Protein AF-A0AAV2HHC6-F1 (afdb_monomer_lite)

pLDDT: mean 95.04, std 4.36, range [82.31, 98.5]

Secondary structure (DSSP, 8-state):
-PPP-SHHHHHHHHHHHTT--TTS-TTT-HHHHHHHHHHHH----

Sequence (45 aa):
PPPCLTKQCVKTSSYFLSKMDFSVNPCDDLYLYACGGLHANTRIP

Radius of gyration: 12.82 Å; chains: 1; bounding box: 21×35×28 Å

Foldseek 3Di:
DDDDPPPVSVVVVVVQVQQADPVDDCVVPVCCRRGVNVVVVDDDD

Structure (mmCIF, N/CA/C/O backbone):
data_AF-A0AAV2HHC6-F1
#
_entry.id   AF-A0AAV2HHC6-F1
#
loop_
_atom_site.group_PDB
_atom_site.id
_atom_site.type_symbol
_atom_site.label_atom_id
_atom_site.label_alt_id
_atom_site.label_comp_id
_atom_site.label_asym_id
_atom_site.label_entity_id
_atom_site.label_seq_id
_atom_site.pdbx_PDB_ins_code
_atom_site.Cartn_x
_atom_site.Cartn_y
_atom_site.Cartn_z
_atom_site.occupancy
_atom_site.B_iso_or_equiv
_atom_site.auth_seq_id
_atom_site.auth_comp_id
_atom_site.auth_asym_id
_atom_site.auth_atom_id
_atom_site.pdbx_PDB_model_num
ATOM 1 N N . PRO A 1 1 ? 2.740 -10.996 14.194 1.00 83.94 1 PRO A N 1
ATOM 2 C CA . PRO A 1 1 ? 1.887 -10.092 15.007 1.00 83.94 1 PRO A CA 1
ATOM 3 C C . PRO A 1 1 ? 0.595 -9.808 14.234 1.00 83.94 1 PRO A C 1
ATOM 5 O O . PRO A 1 1 ? 0.665 -9.765 13.006 1.00 83.94 1 PRO A O 1
ATOM 8 N N . PRO A 1 2 ? -0.563 -9.666 14.896 1.00 94.62 2 PRO A N 1
ATOM 9 C CA . PRO A 1 2 ? -1.797 -9.306 14.206 1.00 94.62 2 PRO A CA 1
ATOM 10 C C . PRO A 1 2 ? -1.710 -7.878 13.631 1.00 94.62 2 PRO A C 1
ATOM 12 O O . PRO A 1 2 ? -0.981 -7.045 14.179 1.00 94.62 2 PRO A O 1
ATOM 15 N N . PRO A 1 3 ? -2.431 -7.577 12.535 1.00 94.38 3 PRO A N 1
ATOM 16 C CA . PRO A 1 3 ? -2.493 -6.228 11.985 1.00 94.38 3 PRO A CA 1
ATOM 17 C C . PRO A 1 3 ? -3.132 -5.249 12.981 1.00 94.38 3 PRO A C 1
ATOM 19 O O . PRO A 1 3 ? -4.016 -5.609 13.759 1.00 94.38 3 PRO A O 1
ATOM 22 N N . CYS A 1 4 ? -2.699 -3.988 12.944 1.00 97.81 4 CYS A N 1
ATOM 23 C CA . CYS A 1 4 ? -3.295 -2.930 13.756 1.00 97.81 4 CYS A CA 1
ATOM 24 C C . CYS A 1 4 ? -4.702 -2.585 13.246 1.00 97.81 4 CYS A C 1
ATOM 26 O O . CYS A 1 4 ? -4.863 -2.192 12.092 1.00 97.81 4 CYS A O 1
ATOM 28 N N . LEU A 1 5 ? -5.708 -2.668 14.121 1.00 97.62 5 LEU A N 1
ATOM 29 C CA . LEU A 1 5 ? -7.110 -2.367 13.796 1.00 97.62 5 LEU A CA 1
ATOM 30 C C . LEU A 1 5 ? -7.640 -1.106 14.492 1.00 97.62 5 LEU A C 1
ATOM 32 O O . LEU A 1 5 ? -8.847 -0.869 14.528 1.00 97.62 5 LEU A O 1
ATOM 36 N N . THR A 1 6 ? -6.760 -0.269 15.053 1.00 98.50 6 THR A N 1
ATOM 37 C CA . THR A 1 6 ? -7.197 1.031 15.571 1.00 98.50 6 THR A CA 1
ATOM 38 C C . THR A 1 6 ? -7.767 1.872 14.428 1.00 98.50 6 THR A C 1
ATOM 40 O O . THR A 1 6 ? -7.331 1.782 13.277 1.00 98.50 6 THR A O 1
ATOM 43 N N . LYS A 1 7 ? -8.726 2.747 14.743 1.00 98.50 7 LYS A N 1
ATOM 44 C CA . LYS A 1 7 ? -9.335 3.653 13.758 1.00 98.50 7 LYS A CA 1
ATOM 45 C C . LYS A 1 7 ? -8.289 4.467 12.987 1.00 98.50 7 LYS A C 1
ATOM 47 O O . LYS A 1 7 ? -8.484 4.746 11.808 1.00 98.50 7 LYS A O 1
ATOM 52 N N . GLN A 1 8 ? -7.195 4.841 13.650 1.00 98.44 8 GLN A N 1
ATOM 53 C CA . GLN A 1 8 ? -6.079 5.544 13.026 1.00 98.44 8 GLN A CA 1
ATOM 54 C C . GLN A 1 8 ? -5.384 4.662 11.986 1.00 98.44 8 GLN A C 1
ATOM 56 O O . GLN A 1 8 ? -5.292 5.071 10.835 1.00 98.44 8 GLN A O 1
ATOM 61 N N . CYS A 1 9 ? -4.994 3.438 12.351 1.00 98.44 9 CYS A N 1
ATOM 62 C CA . CYS A 1 9 ? -4.356 2.499 11.428 1.00 98.44 9 CYS A CA 1
ATOM 63 C C . CYS A 1 9 ? -5.214 2.233 10.183 1.00 98.44 9 CYS A C 1
ATOM 65 O O . CYS A 1 9 ? -4.704 2.327 9.072 1.00 98.44 9 CYS A O 1
ATOM 67 N N . VAL A 1 10 ? -6.520 1.982 10.351 1.00 98.31 10 VAL A N 1
ATOM 68 C CA . VAL A 1 10 ? -7.441 1.702 9.230 1.00 98.31 10 VAL A CA 1
ATOM 69 C C . VAL A 1 10 ? -7.596 2.907 8.301 1.00 98.31 10 VAL A C 1
ATOM 71 O O . VAL A 1 10 ? -7.603 2.761 7.079 1.00 98.31 10 VAL A O 1
ATOM 74 N N . LYS A 1 11 ? -7.712 4.119 8.855 1.00 98.50 11 LYS A N 1
ATOM 75 C CA . LYS A 1 11 ? -7.807 5.339 8.041 1.00 98.50 11 LYS A CA 1
ATOM 76 C C . LYS A 1 11 ? -6.513 5.615 7.290 1.00 98.50 11 LYS A C 1
ATOM 78 O O . LYS A 1 11 ? -6.555 5.944 6.109 1.00 98.50 11 LYS A O 1
ATOM 83 N N . THR A 1 12 ? -5.380 5.474 7.969 1.00 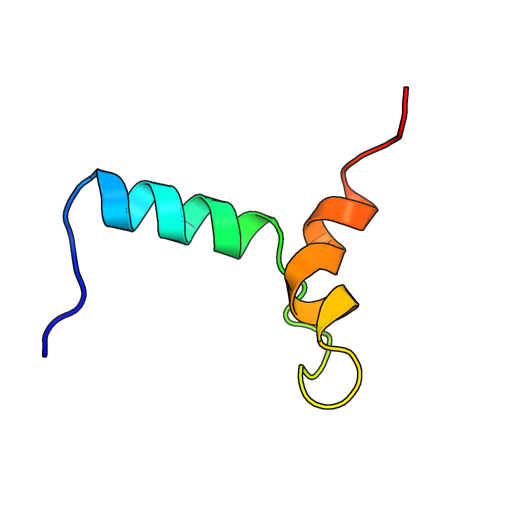98.12 12 THR A N 1
ATOM 84 C CA . THR A 1 12 ? -4.063 5.691 7.375 1.00 98.12 12 THR A CA 1
ATOM 85 C C . THR A 1 12 ? -3.788 4.676 6.270 1.00 98.12 12 THR A C 1
ATOM 87 O O . THR A 1 12 ? -3.374 5.079 5.188 1.00 98.12 12 THR A O 1
ATOM 90 N N . SER A 1 13 ? -4.080 3.388 6.478 1.00 97.94 13 SER A N 1
ATOM 91 C CA . SER A 1 13 ? -3.913 2.378 5.428 1.00 97.94 13 SER A CA 1
ATOM 92 C C . SER A 1 13 ? -4.825 2.651 4.232 1.00 97.94 13 SER A C 1
ATOM 94 O O . SER A 1 13 ? -4.347 2.658 3.103 1.00 97.94 13 SER A O 1
ATOM 96 N N . SER A 1 14 ? -6.10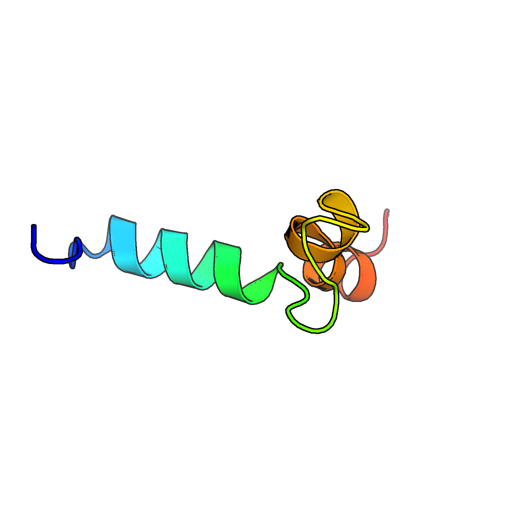1 2.974 4.466 1.00 97.44 14 SER A N 1
ATOM 97 C CA . SER A 1 14 ? -7.050 3.317 3.395 1.00 97.44 14 SER A CA 1
ATOM 98 C C . SER A 1 14 ? -6.595 4.533 2.582 1.00 97.44 14 SER A C 1
ATOM 100 O O . SER A 1 14 ? -6.723 4.542 1.360 1.00 97.44 14 SER A O 1
ATOM 102 N N . TYR A 1 15 ? -6.028 5.548 3.247 1.00 96.31 15 TYR A N 1
ATOM 103 C CA . TYR A 1 15 ? -5.441 6.706 2.578 1.00 96.31 15 TYR A CA 1
ATOM 104 C C . TYR A 1 15 ? -4.309 6.288 1.635 1.00 96.31 15 TYR A C 1
ATOM 106 O O . TYR A 1 15 ? -4.373 6.621 0.455 1.00 96.31 15 TYR A O 1
ATOM 114 N N . PHE A 1 16 ? -3.326 5.519 2.114 1.00 96.25 16 PHE A N 1
ATOM 115 C CA . PHE A 1 16 ? -2.221 5.051 1.270 1.00 96.25 16 PHE A CA 1
ATOM 116 C C . PHE A 1 16 ? -2.713 4.215 0.089 1.00 96.25 16 PHE A C 1
ATOM 118 O O . PHE A 1 16 ? -2.369 4.520 -1.049 1.00 96.25 16 PHE A O 1
ATOM 125 N N . LEU A 1 17 ? -3.589 3.236 0.336 1.00 96.25 17 LEU A N 1
ATOM 126 C CA . LEU A 1 17 ? -4.144 2.378 -0.716 1.00 96.25 17 LEU A CA 1
ATOM 127 C C . LEU A 1 17 ? -4.838 3.185 -1.825 1.00 96.25 17 LEU A C 1
ATOM 129 O O . LEU A 1 17 ? -4.768 2.801 -2.985 1.00 96.25 17 LEU A O 1
ATOM 133 N N . SER A 1 18 ? -5.464 4.320 -1.493 1.00 95.62 18 SER A N 1
ATOM 134 C CA . SER A 1 18 ? -6.123 5.185 -2.483 1.00 95.62 18 SER A CA 1
ATOM 135 C C . SER A 1 18 ? -5.167 5.972 -3.390 1.00 95.62 18 SER A C 1
ATOM 137 O O . SER A 1 18 ? -5.615 6.574 -4.366 1.00 95.62 18 SER A O 1
ATOM 139 N N . LYS A 1 19 ? -3.876 6.044 -3.045 1.00 96.25 19 LYS A N 1
ATOM 140 C CA . LYS A 1 19 ? -2.865 6.859 -3.743 1.00 96.25 19 LYS A CA 1
ATOM 141 C C . LYS A 1 19 ? -1.843 6.040 -4.528 1.00 96.25 19 LYS A C 1
ATOM 143 O O . LYS A 1 19 ? -1.163 6.607 -5.381 1.00 96.25 19 LYS A O 1
ATOM 148 N N . MET A 1 20 ? -1.759 4.745 -4.251 1.00 97.25 20 MET A N 1
ATOM 149 C CA . MET A 1 20 ? -0.849 3.816 -4.912 1.00 97.25 20 MET A CA 1
ATOM 150 C C . MET A 1 20 ? -1.381 3.374 -6.279 1.00 97.25 20 MET A C 1
ATOM 152 O O . MET A 1 20 ? -2.588 3.381 -6.516 1.00 97.25 20 MET A O 1
ATOM 156 N N . ASP A 1 21 ? -0.472 2.959 -7.158 1.00 97.44 21 ASP A N 1
ATOM 157 C CA . ASP A 1 21 ? -0.778 2.284 -8.418 1.00 97.44 21 ASP A CA 1
ATOM 158 C C . ASP A 1 21 ? -0.184 0.868 -8.404 1.00 97.44 21 ASP A C 1
ATOM 160 O O . ASP A 1 21 ? 1.011 0.663 -8.608 1.00 97.44 21 ASP A O 1
ATOM 164 N N . PHE A 1 22 ? -1.039 -0.127 -8.160 1.00 96.75 22 PHE A N 1
ATOM 165 C CA . PHE A 1 22 ? -0.635 -1.533 -8.064 1.00 96.75 22 PHE A CA 1
ATOM 166 C C . PHE A 1 22 ? -0.341 -2.195 -9.418 1.00 96.75 22 PHE A C 1
ATOM 168 O O . PHE A 1 22 ? 0.036 -3.365 -9.439 1.00 96.75 22 PHE A O 1
ATOM 175 N N . SER A 1 23 ? -0.524 -1.489 -10.540 1.00 97.12 23 SER A N 1
ATOM 176 C CA . SER A 1 23 ? -0.137 -2.000 -11.861 1.00 97.12 23 SER A CA 1
ATOM 177 C C . SER A 1 23 ? 1.368 -1.882 -12.126 1.00 97.12 23 SER A C 1
ATOM 179 O O . SER A 1 23 ? 1.896 -2.580 -12.991 1.00 97.12 23 SER A O 1
ATOM 181 N N . VAL A 1 24 ? 2.064 -1.036 -11.360 1.00 97.94 24 VAL A N 1
ATOM 182 C CA . VAL A 1 24 ? 3.504 -0.793 -11.475 1.00 97.94 24 VAL A CA 1
ATOM 183 C C . VAL A 1 24 ? 4.258 -1.712 -10.518 1.00 97.94 24 VAL A C 1
ATOM 185 O O . VAL A 1 24 ? 3.895 -1.863 -9.356 1.00 97.94 24 VAL A O 1
ATOM 188 N N . ASN A 1 25 ? 5.338 -2.334 -10.981 1.00 97.69 25 ASN A N 1
ATOM 189 C CA . ASN A 1 25 ? 6.224 -3.080 -10.095 1.00 97.69 25 ASN A CA 1
ATOM 190 C C . ASN A 1 25 ? 7.073 -2.093 -9.266 1.00 97.69 25 ASN A C 1
ATOM 192 O O . ASN A 1 25 ? 7.776 -1.264 -9.852 1.00 97.69 25 ASN A O 1
ATOM 196 N N . PRO A 1 26 ? 7.076 -2.180 -7.923 1.00 97.19 26 PRO A N 1
ATOM 197 C CA . PRO A 1 26 ? 7.842 -1.264 -7.075 1.00 97.19 26 PRO A CA 1
ATOM 198 C C . PRO A 1 26 ? 9.359 -1.317 -7.301 1.00 97.19 26 PRO A C 1
ATOM 200 O O . PRO A 1 26 ? 10.049 -0.363 -6.950 1.00 97.19 26 PRO A O 1
ATOM 203 N N . CYS A 1 27 ? 9.887 -2.414 -7.851 1.00 98.00 27 CYS A N 1
ATOM 204 C CA . CYS A 1 27 ? 11.307 -2.530 -8.185 1.00 98.00 27 CYS A CA 1
ATOM 205 C C . CYS A 1 27 ? 11.687 -1.759 -9.457 1.00 98.00 27 CYS A C 1
ATOM 207 O O . CYS A 1 27 ? 12.857 -1.416 -9.614 1.00 98.00 27 CYS A O 1
ATOM 209 N N . ASP A 1 28 ? 10.716 -1.501 -10.338 1.00 98.31 28 ASP A N 1
ATOM 210 C CA . ASP A 1 28 ? 10.931 -0.808 -11.609 1.00 98.31 28 ASP A CA 1
ATOM 211 C C . ASP A 1 28 ? 10.725 0.707 -11.441 1.00 98.31 28 ASP A C 1
ATOM 213 O O . ASP A 1 28 ? 11.570 1.495 -11.859 1.00 98.31 28 ASP A O 1
ATOM 217 N N . ASP A 1 29 ? 9.641 1.120 -10.768 1.00 97.69 29 ASP A N 1
ATOM 218 C CA . ASP A 1 29 ? 9.392 2.522 -10.410 1.00 97.69 29 ASP A CA 1
ATOM 219 C C . ASP A 1 29 ? 8.617 2.635 -9.085 1.00 97.69 29 ASP A C 1
ATOM 221 O O . ASP A 1 29 ? 7.384 2.563 -9.023 1.00 97.69 29 ASP A O 1
ATOM 225 N N . LEU A 1 30 ? 9.361 2.846 -7.996 1.00 97.38 30 LEU A N 1
ATOM 226 C CA . LEU A 1 30 ? 8.785 3.017 -6.663 1.00 97.38 30 LEU A CA 1
ATOM 227 C C . LEU A 1 30 ? 7.914 4.278 -6.557 1.00 97.38 30 LEU A C 1
ATOM 229 O O . LEU A 1 30 ? 6.955 4.2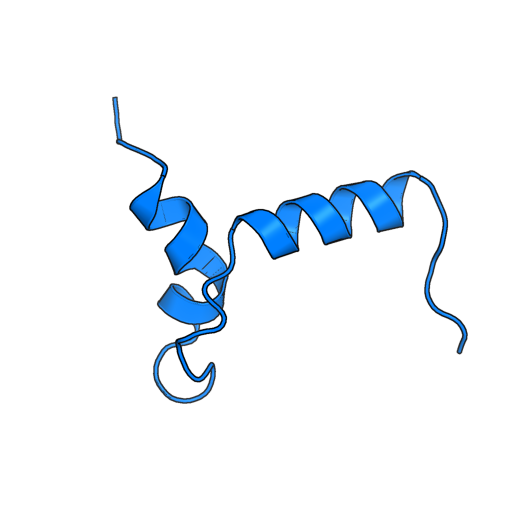89 -5.782 1.00 97.38 30 LEU A O 1
ATOM 233 N N . TYR A 1 31 ? 8.235 5.341 -7.300 1.00 96.50 31 TYR A N 1
ATOM 234 C CA . TYR A 1 31 ? 7.476 6.586 -7.239 1.00 96.50 31 TYR A CA 1
ATOM 235 C C . TYR A 1 31 ? 6.088 6.396 -7.843 1.00 96.50 31 TYR A C 1
ATOM 237 O O . TYR A 1 31 ? 5.096 6.729 -7.193 1.00 96.50 31 TYR A O 1
ATOM 245 N N . LEU A 1 32 ? 5.992 5.812 -9.038 1.00 96.88 32 LEU A N 1
ATOM 246 C CA . LEU A 1 32 ? 4.700 5.529 -9.662 1.00 96.88 32 LEU A CA 1
ATOM 247 C C . LEU A 1 32 ? 3.910 4.476 -8.885 1.00 96.88 32 LEU A C 1
ATOM 249 O O . LEU A 1 32 ? 2.716 4.665 -8.674 1.00 96.88 32 LEU A O 1
ATOM 253 N N . TYR A 1 33 ? 4.556 3.439 -8.355 1.00 97.75 33 TYR A N 1
ATOM 254 C CA . TYR A 1 33 ? 3.868 2.479 -7.489 1.00 97.75 33 TYR A CA 1
ATOM 255 C C . TYR A 1 33 ? 3.258 3.142 -6.242 1.00 97.75 33 TYR A C 1
ATOM 257 O O . TYR A 1 33 ? 2.102 2.897 -5.894 1.00 97.75 33 TYR A O 1
ATOM 265 N N . ALA A 1 34 ? 4.012 4.009 -5.559 1.00 96.88 34 ALA A N 1
ATOM 266 C CA . A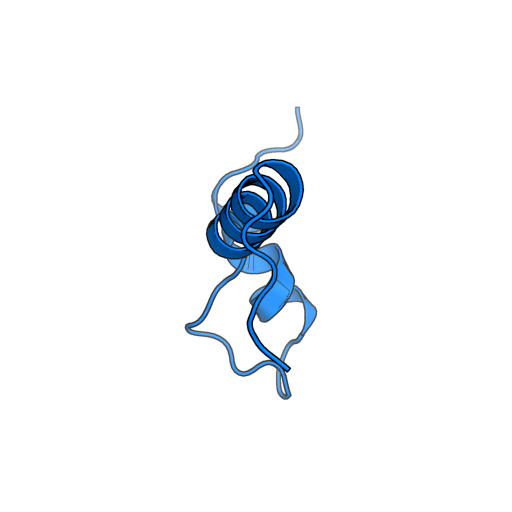LA A 1 34 ? 3.562 4.631 -4.314 1.00 96.88 34 ALA A CA 1
ATOM 267 C C . ALA A 1 34 ? 2.595 5.812 -4.525 1.00 96.88 34 ALA A C 1
ATOM 269 O O . ALA A 1 34 ? 1.709 6.034 -3.697 1.00 96.88 34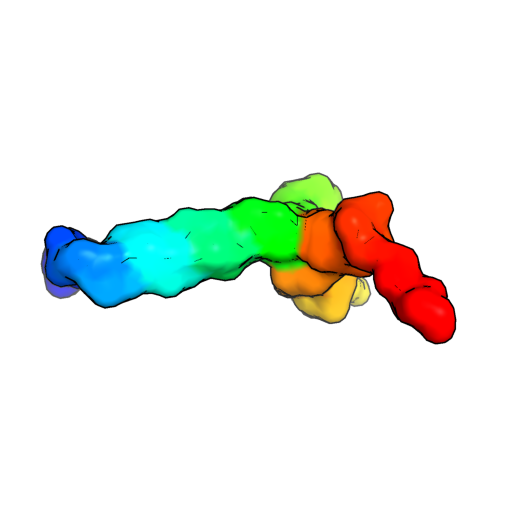 ALA A O 1
ATOM 270 N N . CYS A 1 35 ? 2.767 6.573 -5.609 1.00 96.06 35 CYS A N 1
ATOM 271 C CA . CYS A 1 35 ? 2.128 7.876 -5.816 1.00 96.06 35 CYS A CA 1
ATOM 272 C C . CYS A 1 35 ? 1.368 8.003 -7.144 1.00 96.06 35 CYS A C 1
ATOM 274 O O . CYS A 1 35 ? 0.741 9.040 -7.371 1.00 96.06 35 CYS A O 1
ATOM 276 N N . GLY A 1 36 ? 1.405 7.007 -8.029 1.00 94.88 36 GLY A N 1
ATOM 277 C CA . GLY A 1 36 ? 0.797 7.068 -9.364 1.00 94.88 36 GLY A CA 1
ATOM 278 C C . GLY A 1 36 ? -0.705 7.345 -9.318 1.00 94.88 36 GLY A C 1
ATOM 279 O O . GLY A 1 36 ? -1.205 8.198 -10.052 1.00 94.88 36 GLY A O 1
ATOM 280 N N . GLY A 1 37 ? -1.411 6.745 -8.357 1.00 92.81 37 GLY A N 1
ATOM 281 C CA . GLY A 1 37 ? -2.820 7.038 -8.099 1.00 92.81 37 GLY A CA 1
ATOM 282 C C . GLY A 1 37 ? -3.061 8.481 -7.638 1.00 92.81 37 GLY A C 1
ATOM 283 O O . GLY A 1 37 ? -4.050 9.099 -8.028 1.00 92.81 37 GLY A O 1
ATOM 284 N N . LEU A 1 38 ? -2.160 9.076 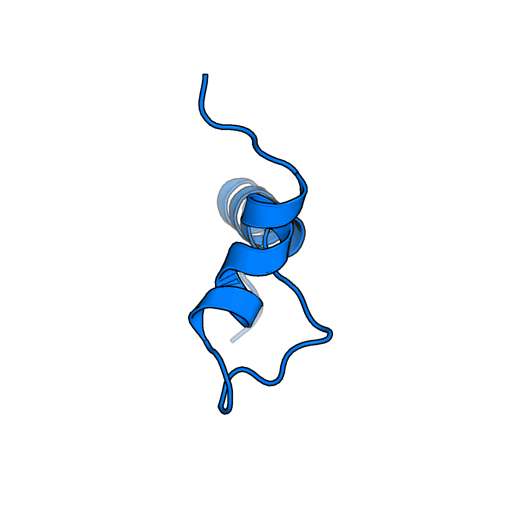-6.848 1.00 91.69 38 LEU A N 1
ATOM 285 C CA . LEU A 1 38 ? -2.250 10.497 -6.488 1.00 91.69 38 LEU A CA 1
ATOM 286 C C . LEU A 1 38 ? -2.002 11.400 -7.701 1.00 91.69 38 LEU A C 1
ATOM 288 O O . LEU A 1 38 ? -2.758 12.353 -7.903 1.00 91.69 38 LEU A O 1
ATOM 292 N N . HIS A 1 39 ? -0.967 11.094 -8.485 1.00 89.38 39 HIS A N 1
ATOM 293 C CA . HIS A 1 39 ? -0.563 11.853 -9.667 1.00 89.38 39 HIS A CA 1
ATOM 294 C C . HIS A 1 39 ? -1.675 11.890 -10.724 1.00 89.38 39 HIS A C 1
ATOM 296 O O . HIS A 1 39 ? -1.985 12.954 -11.250 1.00 89.38 39 HIS A O 1
ATOM 302 N N . ALA A 1 40 ? -2.348 10.761 -10.964 1.00 86.50 40 ALA A N 1
ATOM 303 C CA . ALA A 1 40 ? -3.460 10.676 -11.911 1.00 86.50 40 ALA A CA 1
ATOM 304 C C . ALA A 1 40 ? -4.693 11.498 -11.489 1.00 86.50 40 ALA A C 1
ATOM 306 O O . ALA A 1 40 ? -5.437 11.993 -12.334 1.00 86.50 40 ALA A O 1
ATOM 307 N N . ASN A 1 41 ? -4.917 11.648 -10.180 1.00 87.50 41 ASN A N 1
ATOM 308 C CA . ASN A 1 41 ? -6.145 12.225 -9.628 1.00 87.50 41 ASN A CA 1
ATOM 309 C C . ASN A 1 41 ? -5.984 13.659 -9.092 1.00 87.50 41 ASN A C 1
ATOM 311 O O . ASN A 1 41 ? -6.955 14.230 -8.595 1.00 87.50 41 ASN A O 1
ATOM 315 N N . THR A 1 42 ? -4.788 14.250 -9.167 1.00 88.44 42 THR A N 1
ATOM 316 C CA . THR A 1 42 ? -4.502 15.583 -8.607 1.00 88.44 42 THR A CA 1
ATOM 317 C C . THR A 1 42 ? -3.918 16.496 -9.675 1.00 88.44 42 THR A C 1
ATOM 319 O O . THR A 1 42 ? -3.004 16.109 -10.394 1.00 88.44 42 THR A O 1
ATOM 322 N N . ARG A 1 43 ? -4.411 17.735 -9.758 1.00 87.06 43 ARG A N 1
ATOM 323 C CA . ARG A 1 43 ? -3.830 18.785 -10.605 1.00 87.06 43 ARG A CA 1
ATOM 324 C C . ARG A 1 43 ? -3.282 19.897 -9.727 1.00 87.06 43 ARG A C 1
ATOM 326 O O . ARG A 1 43 ? -3.899 20.242 -8.721 1.00 87.06 43 ARG A O 1
ATOM 333 N N . ILE A 1 44 ? -2.122 20.419 -10.109 1.00 86.00 44 ILE A N 1
ATOM 334 C CA . ILE A 1 44 ? -1.526 21.582 -9.455 1.00 86.00 44 ILE A CA 1
ATOM 335 C C . ILE A 1 44 ? -2.419 22.793 -9.785 1.00 86.00 44 ILE A C 1
ATOM 337 O O . ILE A 1 44 ? -2.749 22.950 -10.964 1.00 86.00 44 ILE A O 1
ATOM 341 N N . PRO A 1 45 ? -2.865 23.569 -8.779 1.00 82.31 45 PRO A N 1
ATOM 342 C CA . PRO A 1 45 ? -3.631 24.796 -8.994 1.00 82.31 45 PRO A CA 1
ATOM 343 C C . PRO A 1 45 ? -2.904 25.827 -9.859 1.00 82.31 45 PRO A C 1
ATOM 345 O O . PRO A 1 45 ? -1.658 25.908 -9.756 1.00 82.31 45 PRO A O 1
#

InterPro domains:
  IPR000718 Peptidase M13 [PS51885] (3-45)
  IPR024079 Metallopeptidase, catalytic domain superfamily [G3DSA:3.40.390.10] (3-45)

Organism: Lymnaea stagnalis (NCBI:txid6523)